Protein AF-A0A961A0L5-F1 (afdb_monomer)

Sequence (131 aa):
MRQAKVYFNGIEAGRLMEKEKRAYRFEYLPSYQGSPISLTLPVEGCVFDFENFPAFFEGLLPEDFQLGAINWEGTRWRLRHHLYKNQDTLAAVIVVEGSWFNLKTRKLSGPIKELVDIFNQLPRGESFEDW

Radius of gyration: 19.4 Å; Cα contacts (8 Å, |Δi|>4): 227; chains: 1; bounding box: 46×32×50 Å

pLDDT: mean 85.37, std 8.36, range [59.12, 97.81]

Solvent-accessible surface area (backbone atoms only — not comparable to full-atom values): 7687 Å² total; per-residue (Å²): 132,56,71,44,81,39,66,52,97,88,39,74,38,28,39,40,33,53,55,73,92,58,19,28,36,41,33,50,42,95,83,51,84,72,80,54,91,36,93,91,48,49,65,89,63,42,60,47,80,36,75,43,80,54,67,75,62,55,61,68,47,76,79,46,67,24,37,32,29,41,25,95,65,48,30,39,39,27,41,36,32,43,33,46,45,92,90,74,41,83,72,48,73,49,77,49,74,51,68,34,66,36,82,88,79,73,40,79,34,52,58,60,66,72,54,48,58,51,60,73,69,42,54,67,36,98,77,53,44,86,91

Nearest PDB structures (foldseek):
  8ezs-assembly1_A  TM=9.776E-01  e=5.298E-05  Legionella pneumophila
  2own-assembly1_A  TM=6.632E-01  e=6.281E-01  Lactiplantibacillus plantarum
  3ck1-assembly1_A  TM=8.173E-01  e=3.790E+00  Cupriavidus pinatubonensis JMP134
  2gop-assembly1_A  TM=3.499E-01  e=2.862E+00  Pyrococcus furiosus

Foldseek 3Di:
DDKDFDDDPNHGFWMWDQDPPQKIKTAGDPPDPDAAPDPVGGVVVRMDIGNHDDQSVVQVDQPAKAWQEAEPLRQKTKIWTFGAHPVPHGDDIDIDIDGDADPVVRDRGGDPVVVVVVNVPGHHDPNHDHD

Secondary structure (DSSP, 8-state):
--EEEEEETTEEEEEEEE-GGG-EEEEE-TT--S--SBTTB-GGG-EEEESSS-HHHHTTS--EEEEEEE-TTSSEEEEEEEEEETTTEEEEEEEEEEE-EETTTTEE-PPPHHHHHHHTTSPEEEEEEE-

Mean predicted aligned error: 11.32 Å

Structure (mmCIF, N/CA/C/O backbone):
data_AF-A0A961A0L5-F1
#
_entry.id   AF-A0A961A0L5-F1
#
loop_
_atom_site.group_PDB
_atom_site.id
_atom_site.type_symbol
_atom_site.label_atom_id
_atom_site.label_alt_id
_atom_site.label_comp_id
_atom_site.label_asym_id
_atom_site.label_entity_id
_atom_site.label_seq_id
_atom_site.pdbx_PDB_ins_code
_atom_site.Cartn_x
_atom_site.Cartn_y
_atom_site.Cartn_z
_atom_site.occupancy
_atom_site.B_iso_or_equiv
_atom_site.auth_seq_id
_atom_site.auth_comp_id
_atom_site.auth_asym_id
_atom_site.auth_atom_id
_atom_site.pdbx_PDB_model_num
ATOM 1 N N . MET A 1 1 ? -0.143 17.801 13.826 1.00 63.22 1 MET A N 1
ATOM 2 C CA . MET A 1 1 ? -1.132 16.705 13.775 1.00 63.22 1 MET A CA 1
ATOM 3 C C . MET A 1 1 ? -1.032 16.060 12.398 1.00 63.22 1 MET A C 1
ATOM 5 O O . MET A 1 1 ? -1.170 16.781 11.415 1.00 63.22 1 MET A O 1
ATOM 9 N N . ARG A 1 2 ? -0.654 14.779 12.307 1.00 86.50 2 ARG A N 1
ATOM 10 C CA . ARG A 1 2 ? -0.417 14.083 11.028 1.00 86.50 2 ARG A CA 1
ATOM 11 C C . ARG A 1 2 ? -1.688 13.329 10.624 1.00 86.50 2 ARG A C 1
A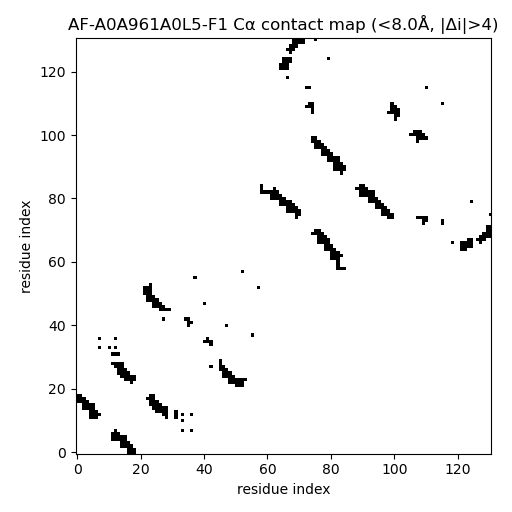TOM 13 O O . ARG A 1 2 ? -2.283 12.654 11.458 1.00 86.50 2 ARG A O 1
ATOM 20 N N . GLN A 1 3 ? -2.120 13.476 9.373 1.00 92.94 3 GLN A N 1
ATOM 21 C CA . GLN A 1 3 ? -3.296 12.787 8.831 1.00 92.94 3 GLN A CA 1
ATOM 22 C C . GLN A 1 3 ? -3.049 12.352 7.385 1.00 92.94 3 GLN A C 1
ATOM 24 O O . GLN A 1 3 ? -2.313 13.021 6.659 1.00 92.94 3 GLN A O 1
ATOM 29 N N . ALA A 1 4 ? -3.706 11.274 6.970 1.00 90.12 4 ALA A N 1
ATOM 30 C CA . ALA A 1 4 ? -3.704 10.756 5.611 1.00 90.12 4 ALA A CA 1
ATOM 31 C C . ALA A 1 4 ? -5.141 10.547 5.122 1.00 90.12 4 ALA A C 1
ATOM 33 O O . ALA A 1 4 ? -6.018 10.128 5.881 1.00 90.12 4 ALA A O 1
ATOM 34 N N . LYS A 1 5 ? -5.376 10.830 3.840 1.00 94.69 5 LYS A N 1
ATOM 35 C CA . LYS A 1 5 ? -6.623 10.471 3.161 1.00 94.69 5 LYS A CA 1
ATOM 36 C C . LYS A 1 5 ? -6.560 9.013 2.731 1.00 94.69 5 LYS A C 1
ATOM 38 O O . LYS A 1 5 ? -5.560 8.590 2.156 1.00 94.69 5 LYS A O 1
ATOM 43 N N . VAL A 1 6 ? -7.635 8.278 2.969 1.00 93.50 6 VAL A N 1
ATOM 44 C CA . VAL A 1 6 ? -7.777 6.882 2.558 1.00 93.50 6 VAL A CA 1
ATOM 45 C C . VAL A 1 6 ? -8.767 6.831 1.406 1.00 93.50 6 VAL A C 1
ATOM 47 O O . VAL A 1 6 ? -9.895 7.306 1.538 1.00 93.50 6 VAL A O 1
ATOM 50 N N . TYR A 1 7 ? -8.344 6.255 0.284 1.00 92.69 7 TYR A N 1
ATOM 51 C CA . TYR A 1 7 ? -9.192 6.018 -0.879 1.00 92.69 7 TYR A CA 1
ATOM 52 C C . TYR A 1 7 ? -9.417 4.520 -1.052 1.00 92.69 7 TYR A C 1
ATOM 54 O O . TYR A 1 7 ? -8.487 3.732 -0.886 1.00 92.69 7 TYR A O 1
ATOM 62 N N . PHE A 1 8 ? -10.630 4.135 -1.430 1.00 90.50 8 PHE A N 1
ATOM 63 C CA . PHE A 1 8 ? -10.977 2.759 -1.764 1.00 90.50 8 PHE A CA 1
ATOM 64 C C . PHE A 1 8 ? -11.765 2.744 -3.069 1.00 90.50 8 PHE A C 1
ATOM 66 O O . PHE A 1 8 ? -12.712 3.510 -3.236 1.00 90.50 8 PHE A O 1
ATOM 73 N N . ASN A 1 9 ? -11.321 1.933 -4.035 1.00 87.25 9 ASN A N 1
ATOM 74 C CA . ASN A 1 9 ? -11.856 1.916 -5.403 1.00 87.25 9 ASN A CA 1
ATOM 75 C C . ASN A 1 9 ? -11.958 3.318 -6.044 1.00 87.25 9 ASN A C 1
ATOM 77 O O . ASN A 1 9 ? -12.915 3.629 -6.746 1.00 87.25 9 ASN A O 1
ATOM 81 N N . GLY A 1 10 ? -10.973 4.183 -5.775 1.00 86.88 10 GLY A N 1
ATOM 82 C CA . GLY A 1 10 ? -10.918 5.554 -6.297 1.00 86.88 10 GLY A CA 1
ATOM 83 C C . GLY A 1 10 ? -11.821 6.570 -5.584 1.00 86.88 10 GLY A C 1
ATOM 84 O O . GLY A 1 10 ? -11.778 7.748 -5.926 1.00 86.88 10 GLY A O 1
ATOM 85 N N . ILE A 1 11 ? -12.598 6.155 -4.579 1.00 92.44 11 ILE A N 1
ATOM 86 C CA . ILE A 1 11 ? -13.480 7.027 -3.789 1.00 92.44 11 ILE A CA 1
ATOM 87 C C . ILE A 1 11 ? -12.784 7.378 -2.469 1.00 92.44 11 ILE A C 1
ATOM 89 O O . ILE A 1 11 ? -12.230 6.494 -1.819 1.00 92.44 11 ILE A O 1
ATOM 93 N N . GLU A 1 12 ? -12.799 8.653 -2.056 1.00 95.19 12 GLU A N 1
ATOM 94 C CA . GLU A 1 12 ? -12.288 9.060 -0.735 1.00 95.19 12 GLU A CA 1
ATOM 95 C C . GLU A 1 12 ? -13.181 8.435 0.345 1.00 95.19 12 GLU A C 1
ATOM 97 O O . GLU A 1 12 ? -14.341 8.812 0.503 1.00 95.19 12 GLU A O 1
ATOM 102 N N . ALA A 1 13 ? -12.651 7.435 1.047 1.00 96.12 13 ALA A N 1
ATOM 103 C CA . ALA A 1 13 ? -13.391 6.667 2.035 1.00 96.12 13 ALA A CA 1
ATOM 104 C C . ALA A 1 13 ? -13.362 7.334 3.406 1.00 96.12 13 ALA A C 1
ATOM 106 O O . ALA A 1 13 ? -14.371 7.372 4.105 1.00 96.12 13 ALA A O 1
ATOM 107 N N . GLY A 1 14 ? -12.213 7.886 3.791 1.00 96.75 14 GLY A N 1
ATOM 108 C CA . GLY A 1 14 ? -12.027 8.399 5.137 1.00 96.75 14 GLY A CA 1
ATOM 109 C C . GLY A 1 14 ? -10.659 9.008 5.383 1.00 96.75 14 GLY A C 1
ATOM 110 O O . GLY A 1 14 ? -9.870 9.244 4.463 1.00 96.75 14 GLY A O 1
ATOM 111 N N . ARG A 1 15 ? -10.372 9.257 6.657 1.00 96.94 15 ARG A N 1
ATOM 112 C CA . ARG A 1 15 ? -9.116 9.834 7.134 1.00 96.94 15 ARG A CA 1
ATOM 113 C C . ARG A 1 15 ? -8.509 8.951 8.210 1.00 96.94 15 ARG A C 1
ATOM 115 O O . ARG A 1 15 ? -9.182 8.587 9.168 1.00 96.94 15 ARG A O 1
ATOM 122 N N . LEU A 1 16 ? -7.223 8.653 8.064 1.00 96.25 16 LEU A N 1
ATOM 123 C CA . LEU A 1 16 ? -6.398 8.052 9.107 1.00 96.25 16 LEU A CA 1
ATOM 124 C C . LEU A 1 16 ? -5.597 9.161 9.790 1.00 96.25 16 LEU A C 1
ATOM 126 O O . LEU A 1 16 ? -4.914 9.939 9.125 1.00 96.25 16 LEU A O 1
ATOM 130 N N . MET A 1 17 ? -5.688 9.256 11.108 1.00 96.00 17 MET A N 1
ATOM 131 C CA . MET A 1 17 ? -5.114 10.335 11.906 1.00 96.00 17 MET A CA 1
ATOM 132 C C . MET A 1 17 ? -4.241 9.759 13.012 1.00 96.00 17 MET A C 1
ATOM 134 O O . MET A 1 17 ? -4.656 8.846 13.724 1.00 96.00 17 MET A O 1
ATOM 138 N N . GLU A 1 18 ? -3.051 10.327 13.183 1.00 94.62 18 GLU A N 1
ATOM 139 C CA . GLU A 1 18 ? -2.196 10.059 14.337 1.00 94.62 18 GLU A CA 1
ATOM 140 C C . GLU A 1 18 ? -2.596 10.988 15.494 1.00 94.62 18 GLU A C 1
ATOM 142 O O . GLU A 1 18 ? -2.666 12.215 15.330 1.00 94.62 18 GLU A O 1
ATOM 147 N N . LYS A 1 19 ? -2.867 10.396 16.659 1.00 90.12 19 LYS A N 1
ATOM 148 C CA . LYS A 1 19 ? -3.131 11.086 17.926 1.00 90.12 19 LYS A CA 1
ATOM 149 C C . LYS A 1 19 ? -1.867 11.120 18.799 1.00 90.12 19 LYS A C 1
ATOM 151 O O . LYS A 1 19 ? -0.754 10.863 18.352 1.00 90.12 19 LYS A O 1
ATOM 156 N N . GLU A 1 20 ? -2.034 11.457 20.073 1.00 87.31 20 GLU A N 1
ATOM 157 C CA . GLU A 1 20 ? -0.963 11.410 21.067 1.00 87.31 20 GLU A CA 1
ATOM 158 C C . GLU A 1 20 ? -0.527 9.971 21.387 1.00 87.31 20 GLU A C 1
ATOM 160 O O . GLU A 1 20 ? -1.297 9.023 21.241 1.00 87.31 20 GLU A O 1
ATOM 165 N N . LYS A 1 21 ? 0.721 9.816 21.852 1.00 84.31 21 LYS A N 1
ATOM 166 C CA . LYS A 1 21 ? 1.304 8.537 22.305 1.00 84.31 21 LYS A CA 1
ATOM 167 C C . LYS A 1 21 ? 1.239 7.388 21.277 1.00 84.31 21 LYS A C 1
ATOM 169 O O . LYS A 1 21 ? 1.189 6.236 21.683 1.00 84.31 21 LYS A O 1
ATOM 174 N N . ARG A 1 22 ? 1.288 7.690 19.968 1.00 83.00 22 ARG A N 1
ATOM 175 C CA . ARG A 1 22 ? 1.154 6.709 18.864 1.00 83.00 22 ARG A CA 1
ATOM 176 C C . ARG A 1 22 ? -0.198 5.983 18.819 1.00 83.00 22 ARG A C 1
ATOM 178 O O . ARG A 1 22 ? -0.296 4.912 18.233 1.00 83.00 22 ARG A O 1
ATOM 185 N N . ALA A 1 23 ? -1.245 6.579 19.384 1.00 92.75 23 ALA A N 1
ATOM 186 C CA . ALA A 1 23 ? -2.605 6.126 19.128 1.00 92.75 23 ALA A CA 1
ATOM 187 C C . ALA A 1 23 ? -3.081 6.642 17.759 1.00 92.75 23 ALA A C 1
ATOM 189 O O . ALA A 1 23 ? -2.665 7.713 17.310 1.00 92.75 23 ALA A O 1
ATOM 190 N N . TYR A 1 24 ? -3.985 5.918 17.106 1.00 95.50 24 TYR A N 1
ATOM 191 C CA . TYR A 1 24 ? -4.506 6.269 15.786 1.00 95.50 24 TYR A CA 1
ATOM 192 C C . TYR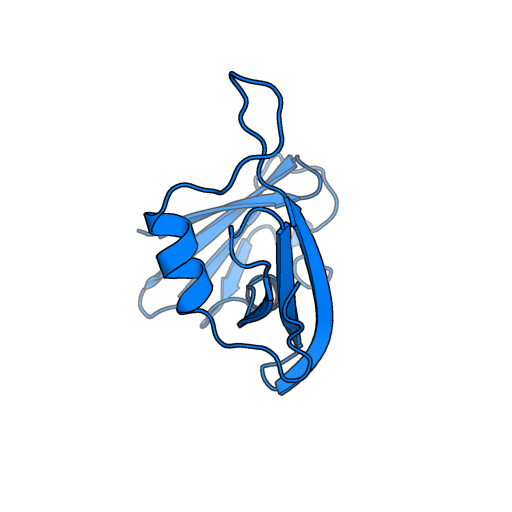 A 1 24 ? -6.0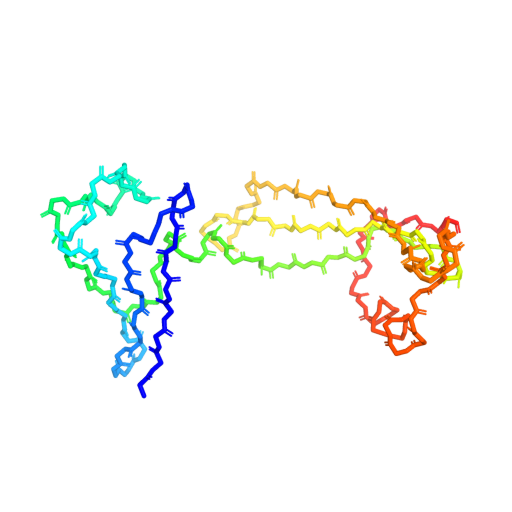30 6.276 15.774 1.00 95.50 24 TYR A C 1
ATOM 194 O O . TYR A 1 24 ? -6.685 5.604 16.569 1.00 95.50 24 TYR A O 1
ATOM 202 N N . ARG A 1 25 ? -6.603 7.056 14.858 1.00 96.69 25 ARG A N 1
ATOM 203 C CA . ARG A 1 25 ? -8.034 7.040 14.547 1.00 96.69 25 ARG A CA 1
ATOM 204 C C . ARG A 1 25 ? -8.235 6.922 13.055 1.00 96.69 25 ARG A C 1
ATOM 206 O O . ARG A 1 25 ? -7.676 7.719 12.305 1.00 96.69 25 ARG A O 1
ATOM 213 N N . PHE A 1 26 ? -9.066 5.980 12.643 1.00 97.06 26 PHE A N 1
ATOM 214 C CA . PHE A 1 26 ? -9.628 5.966 11.304 1.00 97.06 26 PHE A CA 1
ATOM 215 C C . PHE A 1 26 ? -11.088 6.410 11.362 1.00 97.06 26 PHE A C 1
ATOM 217 O O . PHE A 1 26 ? -11.845 5.939 12.203 1.00 97.06 26 PHE A O 1
ATOM 224 N N . GLU A 1 27 ? -11.478 7.321 10.482 1.00 97.50 27 GLU A N 1
ATOM 225 C CA . GLU A 1 27 ? -12.841 7.841 10.401 1.00 97.50 27 GLU A CA 1
ATOM 226 C C . GLU A 1 27 ? -13.301 7.857 8.946 1.00 97.50 27 GLU A C 1
ATOM 228 O O . GLU A 1 27 ? -12.633 8.437 8.086 1.00 97.50 27 GLU A O 1
ATOM 233 N N . TYR A 1 28 ? -14.435 7.216 8.674 1.00 97.81 28 TYR A N 1
ATOM 234 C CA . TYR A 1 28 ? -15.107 7.294 7.383 1.00 97.81 28 TYR A CA 1
ATOM 235 C C . TYR A 1 28 ? -15.677 8.696 7.161 1.00 97.81 28 TYR A C 1
ATOM 237 O O . TYR A 1 28 ? -16.115 9.366 8.095 1.00 97.81 28 TYR A O 1
ATOM 245 N N . LEU A 1 29 ? -15.715 9.144 5.905 1.00 96.31 29 LEU A N 1
ATOM 246 C CA . LEU A 1 29 ? -16.450 10.360 5.572 1.00 96.31 29 LEU A CA 1
ATOM 247 C C . LEU A 1 29 ? -17.954 10.129 5.796 1.00 96.31 29 LEU A C 1
ATOM 249 O O . LEU A 1 29 ? -18.471 9.107 5.345 1.00 96.31 29 LEU A O 1
ATOM 253 N N . PRO A 1 30 ? -18.697 11.094 6.373 1.00 93.44 30 PRO A N 1
ATOM 254 C CA . PRO A 1 30 ? -20.148 10.966 6.556 1.00 93.44 30 PRO A CA 1
ATOM 255 C C . PRO A 1 30 ? -20.920 10.727 5.251 1.00 93.44 30 PRO A C 1
ATOM 257 O O . PRO A 1 30 ? -22.011 10.169 5.256 1.00 93.44 30 PRO A O 1
ATOM 260 N N . SER A 1 31 ? -20.359 11.169 4.124 1.00 93.06 31 SER A N 1
ATOM 261 C CA . SER A 1 31 ? -20.921 11.001 2.784 1.00 93.06 31 SER A CA 1
ATOM 262 C C . SER A 1 31 ? -20.444 9.735 2.064 1.00 93.06 31 SER A C 1
ATOM 264 O O . SER A 1 31 ? -20.753 9.569 0.883 1.00 93.06 31 SER A O 1
ATOM 266 N N . TYR A 1 32 ? -19.646 8.880 2.710 1.00 95.44 32 TYR A N 1
ATOM 267 C CA . TYR A 1 32 ? -19.116 7.676 2.079 1.00 95.44 32 TYR A CA 1
ATOM 268 C C . TYR A 1 32 ? -20.223 6.637 1.873 1.00 95.44 32 TYR A C 1
ATOM 270 O O . TYR A 1 32 ? -20.885 6.222 2.817 1.00 95.44 32 TYR A O 1
ATOM 278 N N . GLN A 1 33 ? -20.415 6.213 0.622 1.00 88.75 33 GLN A N 1
ATOM 279 C CA . GLN A 1 33 ? -21.431 5.227 0.218 1.00 88.75 33 GLN A CA 1
ATOM 280 C C . GLN A 1 33 ? -20.809 3.997 -0.468 1.00 88.75 33 GLN A C 1
ATOM 282 O O . GLN A 1 33 ? -21.496 3.244 -1.153 1.00 88.75 33 GLN A O 1
ATOM 287 N N . GLY A 1 34 ? -19.492 3.815 -0.339 1.00 90.81 34 GLY A N 1
ATOM 288 C CA . GLY A 1 34 ? -18.780 2.673 -0.909 1.00 90.81 34 GLY A CA 1
ATOM 289 C C . GLY A 1 34 ? -18.767 1.454 0.015 1.00 90.81 34 GLY A C 1
ATOM 290 O O . GLY A 1 34 ? -19.196 1.507 1.165 1.00 90.81 34 GLY A O 1
ATOM 291 N N . SER A 1 35 ? -18.222 0.345 -0.485 1.00 94.00 35 SER A N 1
ATOM 292 C CA . SER A 1 35 ? -17.944 -0.843 0.330 1.00 94.00 35 SER A CA 1
ATOM 293 C C . SER A 1 35 ? -16.934 -0.532 1.448 1.00 94.00 35 SER A C 1
ATOM 295 O O . SER A 1 35 ? -16.094 0.356 1.275 1.00 94.00 35 SER A O 1
ATOM 297 N N . PRO A 1 36 ? -16.966 -1.251 2.582 1.00 95.06 36 PRO A N 1
ATOM 298 C CA . PRO A 1 36 ? -15.982 -1.051 3.641 1.00 95.06 36 PRO A CA 1
ATOM 299 C C . PRO A 1 36 ? -14.560 -1.313 3.129 1.00 95.06 36 PRO A C 1
ATOM 301 O O . PRO A 1 36 ? -14.344 -2.217 2.321 1.00 95.06 36 PRO A O 1
ATOM 304 N N . ILE A 1 37 ? -13.584 -0.550 3.632 1.00 92.75 37 ILE A N 1
ATOM 305 C CA . ILE A 1 37 ? -12.167 -0.727 3.265 1.00 92.75 37 ILE A CA 1
ATOM 306 C C . ILE A 1 37 ? -11.597 -2.051 3.792 1.00 92.75 37 ILE A C 1
ATOM 308 O O . ILE A 1 37 ? -10.636 -2.576 3.242 1.00 92.75 37 ILE A O 1
ATOM 312 N N . SER A 1 38 ? -12.194 -2.589 4.858 1.00 92.75 38 SER A N 1
ATOM 313 C CA . SER A 1 38 ? -11.857 -3.869 5.479 1.00 92.75 38 SER A CA 1
ATOM 314 C C . SER A 1 38 ? -13.097 -4.459 6.140 1.00 92.75 38 SER A C 1
ATOM 316 O O . SER A 1 38 ? -13.906 -3.723 6.702 1.00 92.75 38 SER A O 1
ATOM 318 N N . LEU A 1 39 ? -13.205 -5.788 6.183 1.00 89.94 39 LEU A N 1
ATOM 319 C CA . LEU A 1 39 ? -14.250 -6.483 6.950 1.00 89.94 39 LEU A CA 1
ATOM 320 C C . LEU A 1 39 ? -14.184 -6.177 8.455 1.00 89.94 39 LEU A C 1
ATOM 322 O O . LEU A 1 39 ? -15.189 -6.273 9.151 1.00 89.94 39 LEU A O 1
ATOM 326 N N . THR A 1 40 ? -13.008 -5.798 8.958 1.00 90.62 40 THR A N 1
ATOM 327 C CA . THR A 1 40 ? -12.801 -5.393 10.357 1.00 90.62 40 THR A CA 1
ATOM 328 C C . THR A 1 40 ? -13.026 -3.900 10.596 1.00 90.62 40 THR A C 1
ATOM 330 O O . THR A 1 40 ? -12.972 -3.457 11.740 1.00 90.62 40 THR A O 1
ATOM 333 N N . LEU A 1 41 ? -13.282 -3.126 9.535 1.00 94.12 41 LEU A N 1
ATOM 334 C CA . LEU A 1 41 ? -13.576 -1.692 9.576 1.00 94.12 41 LEU A CA 1
ATOM 335 C C . LEU A 1 41 ? -14.901 -1.425 8.841 1.00 94.12 41 LEU A C 1
ATOM 337 O O . LEU A 1 41 ? -14.889 -0.800 7.779 1.00 94.12 41 LEU A O 1
ATOM 341 N N . PRO A 1 42 ? -16.038 -1.934 9.348 1.00 95.69 42 PRO A N 1
ATOM 342 C CA . PRO A 1 42 ? -17.345 -1.748 8.719 1.00 95.69 42 PRO A CA 1
ATOM 343 C C . PRO A 1 42 ? -17.739 -0.263 8.647 1.00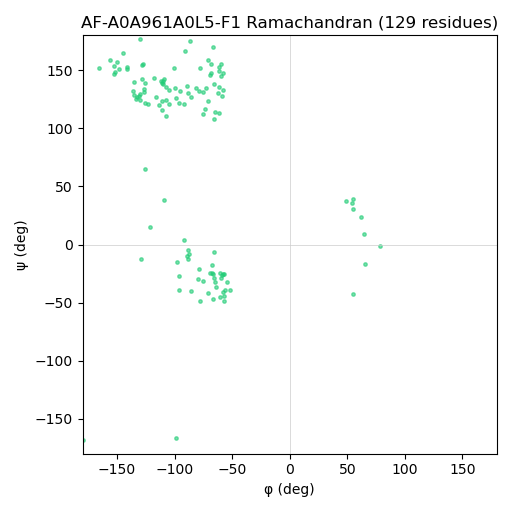 95.69 42 PRO A C 1
ATOM 345 O O . PRO A 1 42 ? -17.356 0.532 9.506 1.00 95.69 42 PRO A O 1
ATOM 348 N N . VAL A 1 43 ? -18.508 0.132 7.631 1.00 93.38 43 VAL A N 1
ATOM 349 C CA . VAL A 1 43 ? -18.890 1.546 7.437 1.00 93.38 43 VAL A CA 1
ATOM 350 C C . VAL A 1 43 ? -19.777 2.035 8.588 1.00 93.38 43 VAL A C 1
ATOM 352 O O . VAL A 1 43 ? -19.656 3.181 9.010 1.00 93.38 43 VAL A O 1
ATOM 355 N N . GLU A 1 44 ? -20.588 1.147 9.165 1.00 88.06 44 GLU A N 1
ATOM 356 C CA . GLU A 1 44 ? -21.506 1.412 10.279 1.00 88.06 44 GLU A CA 1
ATOM 357 C C . GLU A 1 44 ? -20.796 1.906 11.544 1.00 88.06 44 GLU A C 1
ATOM 359 O O . GLU A 1 44 ? -21.384 2.644 12.332 1.00 88.06 44 GLU A O 1
ATOM 364 N N . GLY A 1 45 ? -19.536 1.506 11.748 1.00 80.31 45 GLY A N 1
ATOM 365 C CA . GLY A 1 45 ? -18.758 1.943 12.904 1.00 80.31 45 GLY A CA 1
ATOM 366 C C . GLY A 1 45 ? -18.387 3.424 12.845 1.00 80.31 45 GLY A C 1
ATOM 367 O O . GLY A 1 45 ? -18.201 4.019 13.903 1.00 80.31 45 GLY A O 1
ATOM 368 N N . CYS A 1 46 ? -18.337 4.021 11.641 1.00 88.00 46 CYS A N 1
ATOM 369 C CA . CYS A 1 46 ? -17.972 5.408 11.298 1.00 88.00 46 CYS A CA 1
ATOM 370 C C . CYS A 1 46 ? -16.594 5.894 11.796 1.00 88.00 46 CYS A C 1
ATOM 372 O O . CYS A 1 46 ? -15.871 6.539 11.042 1.00 88.00 46 CYS A O 1
ATOM 374 N N . VAL A 1 47 ? -16.208 5.583 13.032 1.00 96.38 47 VAL A N 1
ATOM 375 C CA . VAL A 1 47 ? -14.988 5.998 13.722 1.00 96.38 47 VAL A CA 1
ATOM 376 C C . VAL A 1 47 ? -14.394 4.796 14.453 1.00 96.38 47 VAL A C 1
ATOM 378 O O . VAL A 1 47 ? -15.079 4.102 15.199 1.00 96.38 47 VAL A O 1
ATOM 381 N N . PHE A 1 48 ? -13.094 4.587 14.285 1.00 96.75 48 PHE A N 1
ATOM 382 C CA . PHE A 1 48 ? -12.344 3.491 14.883 1.00 96.75 48 PHE A CA 1
ATOM 383 C C . PHE A 1 48 ? -11.081 4.027 15.542 1.00 96.75 48 PHE A C 1
ATOM 385 O O . PHE A 1 48 ? -10.300 4.734 14.905 1.00 96.75 48 PHE A O 1
ATOM 392 N N . ASP A 1 49 ? -10.878 3.678 16.808 1.00 96.25 49 ASP A N 1
ATOM 393 C CA . ASP A 1 49 ? -9.725 4.089 17.602 1.00 96.25 49 ASP A CA 1
ATOM 394 C C . ASP A 1 49 ? -8.792 2.914 17.879 1.00 96.25 49 ASP A C 1
ATOM 396 O O . ASP A 1 49 ? -9.239 1.805 18.162 1.00 96.25 49 ASP A O 1
ATOM 400 N N . PHE A 1 50 ? -7.490 3.181 17.819 1.00 95.00 50 PHE A N 1
ATOM 401 C CA . PHE A 1 50 ? -6.438 2.185 17.970 1.00 95.00 50 PHE A CA 1
ATOM 402 C C . PHE A 1 50 ? -5.342 2.713 18.891 1.00 95.00 50 PHE A C 1
ATOM 404 O O . PHE A 1 50 ? -4.953 3.877 18.805 1.00 95.00 50 PHE A O 1
ATOM 411 N N . GLU A 1 51 ? -4.818 1.849 19.757 1.00 93.31 51 GLU A N 1
ATOM 412 C CA . GLU A 1 51 ? -3.685 2.179 20.634 1.00 93.31 51 GLU A CA 1
ATOM 413 C C . GLU A 1 51 ? -2.335 2.121 19.905 1.00 93.31 51 GLU A C 1
ATOM 415 O O . GLU A 1 51 ? -1.379 2.753 20.338 1.00 93.31 51 GLU A O 1
ATOM 420 N N . ASN A 1 52 ? -2.282 1.400 18.781 1.00 90.88 52 ASN A N 1
ATOM 421 C CA . ASN A 1 52 ? -1.127 1.259 17.896 1.00 90.88 52 ASN A CA 1
ATOM 422 C C . ASN A 1 52 ? -1.547 1.528 16.443 1.00 90.88 52 ASN A C 1
ATOM 424 O O . ASN A 1 52 ? -2.729 1.753 16.165 1.00 90.88 52 ASN A O 1
ATOM 428 N N . PHE A 1 53 ? -0.595 1.507 15.506 1.00 90.25 53 PHE A N 1
ATOM 429 C CA . PHE A 1 53 ? -0.925 1.662 14.090 1.00 90.25 53 PHE A CA 1
ATOM 430 C C . PHE A 1 53 ? -1.849 0.510 13.636 1.00 90.25 53 PHE A C 1
ATOM 432 O O . PHE A 1 53 ? -1.642 -0.630 14.052 1.00 90.25 53 PHE A O 1
ATOM 439 N N . PRO A 1 54 ? -2.932 0.763 12.873 1.00 91.81 54 PRO A N 1
ATOM 440 C CA . PRO A 1 54 ? -3.956 -0.264 12.705 1.00 91.81 54 PRO A CA 1
ATOM 441 C C . PRO A 1 54 ? -3.494 -1.365 11.744 1.00 91.81 54 PRO A C 1
ATOM 443 O O . PRO A 1 54 ? -3.090 -1.072 10.619 1.00 91.81 54 PRO A O 1
ATOM 446 N N . ALA A 1 55 ? -3.652 -2.631 12.146 1.00 88.00 55 ALA A N 1
ATOM 447 C CA . ALA A 1 55 ? -3.147 -3.807 11.423 1.00 88.00 55 ALA A CA 1
ATOM 448 C C . ALA A 1 55 ? -3.591 -3.897 9.949 1.00 88.00 55 ALA A C 1
ATOM 450 O O . ALA A 1 55 ? -2.851 -4.388 9.102 1.00 88.00 55 ALA A O 1
ATOM 451 N N . PHE A 1 56 ? -4.791 -3.401 9.618 1.00 87.62 56 PHE A N 1
ATOM 452 C CA . PHE A 1 56 ? -5.236 -3.314 8.224 1.00 87.62 56 PHE A CA 1
ATOM 453 C C . PHE A 1 56 ? -4.308 -2.428 7.382 1.00 87.62 56 PHE A C 1
ATOM 455 O O . PHE A 1 56 ? -3.941 -2.814 6.280 1.00 87.62 56 PHE A O 1
ATOM 462 N N . PHE A 1 57 ? -3.919 -1.258 7.900 1.00 88.25 57 PHE A N 1
ATOM 463 C CA . PHE A 1 57 ? -3.011 -0.358 7.195 1.00 88.25 57 PHE A CA 1
ATOM 464 C C . PHE A 1 57 ? -1.569 -0.864 7.237 1.00 88.25 57 PHE A C 1
ATOM 466 O O . PHE A 1 57 ? -0.860 -0.647 6.263 1.00 88.25 57 PHE A O 1
ATOM 473 N N . GLU A 1 58 ? -1.148 -1.566 8.299 1.00 83.56 58 GLU A N 1
ATOM 474 C CA . GLU A 1 58 ? 0.158 -2.252 8.335 1.00 83.56 58 GLU A CA 1
ATOM 475 C C . GLU A 1 58 ? 0.306 -3.244 7.188 1.00 83.56 58 GLU A C 1
ATOM 477 O O . GLU A 1 58 ? 1.276 -3.160 6.449 1.00 83.56 58 GLU A O 1
ATOM 482 N N . GLY A 1 59 ? -0.692 -4.105 6.963 1.00 74.12 59 GLY A N 1
ATOM 483 C CA . GLY A 1 59 ? -0.654 -5.086 5.872 1.00 74.12 59 GLY A CA 1
ATOM 484 C C . GLY A 1 59 ? -0.679 -4.483 4.460 1.00 74.12 59 GLY A C 1
ATOM 485 O O . GLY A 1 59 ? -0.567 -5.221 3.482 1.00 74.12 59 GLY A O 1
ATOM 486 N N . LEU A 1 60 ? -0.855 -3.162 4.335 1.00 75.56 60 LEU A N 1
ATOM 487 C CA . LEU A 1 60 ? -0.730 -2.423 3.074 1.00 75.56 60 LEU A CA 1
ATOM 488 C C . LEU A 1 60 ? 0.639 -1.758 2.914 1.00 75.56 60 LEU A C 1
ATOM 490 O O . LEU A 1 60 ? 0.965 -1.298 1.816 1.00 75.56 60 LEU A O 1
ATOM 494 N N . LEU A 1 61 ? 1.418 -1.651 3.990 1.00 72.50 61 LEU A N 1
ATOM 495 C CA . LEU A 1 61 ? 2.761 -1.111 3.909 1.00 72.50 61 LEU A CA 1
ATOM 496 C C . LEU A 1 61 ? 3.661 -2.150 3.229 1.00 72.50 61 LEU A C 1
ATOM 498 O O . LEU A 1 61 ? 3.615 -3.328 3.575 1.00 72.50 61 LEU A O 1
ATOM 502 N N . PRO A 1 62 ? 4.502 -1.738 2.268 1.00 61.62 62 PRO A N 1
ATOM 503 C CA . PRO A 1 62 ? 5.599 -2.583 1.837 1.00 61.62 62 PRO A CA 1
ATOM 504 C C . PRO A 1 62 ? 6.557 -2.740 3.022 1.00 61.62 62 PRO A C 1
ATOM 506 O O . PRO A 1 62 ? 7.149 -1.753 3.460 1.00 61.62 62 PRO A O 1
ATOM 509 N N . GLU A 1 63 ? 6.685 -3.951 3.556 1.00 66.19 63 GLU A N 1
ATOM 510 C CA . GLU A 1 63 ? 7.559 -4.218 4.708 1.00 66.19 63 GLU A CA 1
ATOM 511 C C . GLU A 1 63 ? 9.027 -4.350 4.289 1.00 66.19 63 GLU A C 1
ATOM 513 O O . GLU A 1 63 ? 9.920 -3.977 5.045 1.00 66.19 63 GLU A O 1
ATOM 518 N N . ASP A 1 64 ? 9.280 -4.812 3.062 1.00 73.12 64 ASP A N 1
ATOM 519 C CA . ASP A 1 64 ? 10.601 -4.815 2.434 1.00 73.12 64 ASP A CA 1
ATOM 520 C C . ASP A 1 64 ? 10.468 -4.740 0.903 1.00 73.12 64 ASP A C 1
ATOM 522 O O . ASP A 1 64 ? 9.469 -5.177 0.315 1.00 73.12 64 ASP A O 1
ATOM 526 N N . PHE A 1 65 ? 11.490 -4.196 0.249 1.00 76.44 65 PHE A N 1
ATOM 527 C CA . PHE A 1 65 ? 11.634 -4.202 -1.197 1.00 76.44 65 PHE A CA 1
ATOM 528 C C . PHE A 1 65 ? 13.067 -4.563 -1.580 1.00 76.44 65 PHE A C 1
ATOM 530 O O . PHE A 1 65 ? 14.036 -3.960 -1.127 1.00 76.44 65 PHE A O 1
ATOM 537 N N . GLN A 1 66 ? 13.192 -5.544 -2.464 1.00 86.06 66 GLN A N 1
ATOM 538 C CA . GLN A 1 66 ? 14.470 -6.071 -2.913 1.00 86.06 66 GLN A CA 1
ATOM 539 C C . GLN A 1 66 ? 14.643 -5.850 -4.405 1.00 86.06 66 GLN A C 1
ATOM 541 O O . GLN A 1 66 ? 13.702 -5.997 -5.196 1.00 86.06 66 GLN A O 1
ATOM 546 N N . LEU A 1 67 ? 15.877 -5.557 -4.804 1.00 87.00 67 LEU A N 1
ATOM 547 C CA . LEU A 1 67 ? 16.247 -5.573 -6.206 1.00 87.00 67 LEU A CA 1
ATOM 548 C C . LEU A 1 67 ? 16.351 -7.027 -6.666 1.00 87.00 67 LEU A C 1
ATOM 550 O O . LEU A 1 67 ? 17.166 -7.797 -6.160 1.00 87.00 67 LEU A O 1
ATOM 554 N N . GLY A 1 68 ? 15.486 -7.408 -7.603 1.00 84.38 68 GLY A N 1
ATOM 555 C CA . GLY A 1 68 ? 15.432 -8.748 -8.183 1.00 84.38 68 GLY A CA 1
ATOM 556 C C . GLY A 1 68 ? 16.200 -8.876 -9.496 1.00 84.38 68 GLY A C 1
ATOM 557 O O . GLY A 1 68 ? 16.627 -9.975 -9.824 1.00 84.38 68 GLY A O 1
ATOM 558 N N . ALA A 1 69 ? 16.352 -7.787 -10.246 1.00 86.75 69 ALA A N 1
ATOM 559 C CA . ALA A 1 69 ? 17.226 -7.707 -11.411 1.00 86.75 69 ALA A CA 1
ATOM 560 C C . ALA A 1 69 ? 17.434 -6.248 -11.819 1.00 86.75 69 ALA A C 1
ATOM 562 O O . ALA A 1 69 ? 16.553 -5.408 -11.609 1.00 86.75 69 ALA A O 1
ATOM 563 N N . ILE A 1 70 ? 18.573 -5.951 -12.428 1.00 87.38 70 ILE A N 1
ATOM 564 C CA . ILE A 1 70 ? 18.830 -4.682 -13.109 1.00 87.38 70 ILE A CA 1
ATOM 565 C C . ILE A 1 70 ? 19.865 -4.934 -14.199 1.00 87.38 70 ILE A C 1
ATOM 567 O O . ILE A 1 70 ? 20.727 -5.787 -14.021 1.00 87.38 70 ILE A O 1
ATOM 571 N N . ASN A 1 71 ? 19.785 -4.213 -15.313 1.00 86.25 71 ASN A N 1
ATOM 572 C CA . ASN A 1 71 ? 20.881 -4.211 -16.276 1.00 86.25 71 ASN A CA 1
ATOM 573 C C . ASN A 1 71 ? 21.879 -3.085 -15.995 1.00 86.25 71 ASN A C 1
ATOM 575 O O . ASN A 1 71 ? 21.582 -2.138 -15.268 1.00 86.25 71 ASN A O 1
ATOM 579 N N . TRP A 1 72 ? 23.054 -3.144 -16.616 1.00 76.19 72 TRP A N 1
ATOM 580 C CA . TRP A 1 72 ? 24.141 -2.190 -16.350 1.00 76.19 72 TRP A CA 1
ATOM 581 C C . TRP A 1 72 ? 23.780 -0.708 -16.601 1.00 76.19 72 TRP A C 1
ATOM 583 O O . TRP A 1 72 ? 24.353 0.178 -15.969 1.00 76.19 72 TRP A O 1
ATOM 593 N N . GLU A 1 73 ? 22.818 -0.418 -17.486 1.00 76.94 73 GLU A N 1
ATOM 594 C CA . GLU A 1 73 ? 22.308 0.945 -17.736 1.00 76.94 73 GLU A CA 1
ATOM 595 C C . GLU A 1 73 ? 21.155 1.355 -16.803 1.00 76.94 73 GLU A C 1
ATOM 597 O O . GLU A 1 73 ? 20.675 2.491 -16.862 1.00 76.94 73 GLU A O 1
ATOM 602 N N . GLY A 1 74 ? 20.632 0.424 -16.006 1.00 77.62 74 GLY A N 1
ATOM 603 C CA . GLY A 1 74 ? 19.422 0.599 -15.207 1.00 77.62 74 GLY A CA 1
ATOM 604 C C . GLY A 1 74 ? 18.147 0.803 -16.027 1.00 77.62 74 GLY A C 1
ATOM 605 O O . GLY A 1 74 ? 17.111 1.137 -15.454 1.00 77.62 74 GLY A O 1
ATOM 606 N N . THR A 1 75 ? 18.190 0.628 -17.354 1.00 84.69 75 THR A N 1
ATOM 607 C CA . THR A 1 75 ? 17.047 0.817 -18.265 1.00 84.69 75 THR A CA 1
ATOM 608 C C . THR A 1 75 ? 15.943 -0.194 -18.028 1.00 84.69 75 THR A C 1
ATOM 610 O O . THR A 1 75 ? 14.783 0.132 -18.282 1.00 84.69 75 THR A O 1
ATOM 613 N N . ARG A 1 76 ? 16.292 -1.390 -17.549 1.00 88.00 76 ARG A N 1
ATOM 614 C CA . ARG A 1 76 ? 15.367 -2.458 -17.171 1.00 88.00 76 ARG A CA 1
ATOM 615 C C . ARG A 1 76 ? 15.651 -2.885 -15.747 1.00 88.00 76 ARG A C 1
ATOM 617 O O . ARG A 1 76 ? 16.809 -3.000 -15.356 1.00 88.00 76 ARG A O 1
ATOM 624 N N . TRP A 1 77 ? 14.592 -3.130 -14.995 1.00 88.94 77 TRP A N 1
ATOM 625 C CA . TRP A 1 77 ? 14.701 -3.498 -13.594 1.00 88.94 77 TRP A CA 1
ATOM 626 C C . TRP A 1 77 ? 13.542 -4.393 -13.170 1.00 88.94 77 TRP A C 1
ATOM 628 O O . TRP A 1 77 ? 12.462 -4.366 -13.764 1.00 88.94 77 TRP A O 1
ATOM 638 N N . ARG A 1 78 ? 13.778 -5.154 -12.105 1.00 90.25 78 ARG A N 1
ATOM 639 C CA . ARG A 1 78 ? 12.788 -5.958 -11.393 1.00 90.25 78 ARG A CA 1
ATOM 640 C C . ARG A 1 78 ? 12.895 -5.655 -9.906 1.00 90.25 78 ARG A C 1
ATOM 642 O O . ARG A 1 78 ? 13.957 -5.848 -9.319 1.00 90.25 78 ARG A O 1
ATOM 649 N N . LEU A 1 79 ? 11.795 -5.242 -9.293 1.00 88.19 79 LEU A N 1
ATOM 650 C CA . LEU A 1 79 ? 11.666 -5.100 -7.845 1.00 88.19 79 LEU A CA 1
ATOM 651 C C . LEU A 1 79 ? 10.749 -6.192 -7.301 1.00 88.19 79 LEU A C 1
ATOM 653 O O . LEU A 1 79 ? 9.759 -6.562 -7.936 1.00 88.19 79 LEU A O 1
ATOM 657 N N . ARG A 1 80 ? 11.087 -6.714 -6.125 1.00 86.56 80 ARG A N 1
ATOM 658 C CA . ARG A 1 80 ? 10.264 -7.670 -5.383 1.00 86.56 80 ARG A CA 1
ATOM 659 C C . ARG A 1 80 ? 9.844 -7.040 -4.070 1.00 86.56 80 ARG A C 1
ATOM 661 O O . ARG A 1 80 ? 10.696 -6.575 -3.325 1.00 86.56 80 ARG A O 1
ATOM 668 N N . HIS A 1 81 ? 8.550 -7.040 -3.798 1.00 84.81 81 HIS A N 1
ATOM 669 C CA . HIS A 1 81 ? 7.982 -6.555 -2.549 1.00 84.81 81 HIS A CA 1
ATOM 670 C C . 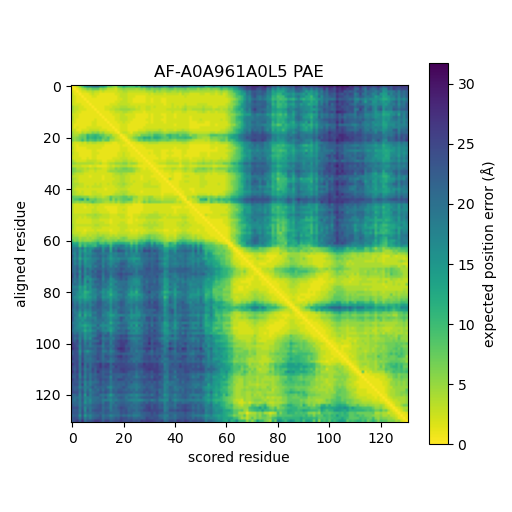HIS A 1 81 ? 7.443 -7.748 -1.781 1.00 84.81 81 HIS A C 1
ATOM 672 O O . HIS A 1 81 ? 6.605 -8.491 -2.302 1.00 84.81 81 HIS A O 1
ATOM 678 N N . HIS A 1 82 ? 7.926 -7.925 -0.559 1.00 83.00 82 HIS A N 1
ATOM 679 C CA . HIS A 1 82 ? 7.386 -8.926 0.344 1.00 83.00 82 HIS A CA 1
ATOM 680 C C . HIS A 1 82 ? 6.234 -8.306 1.125 1.00 83.00 82 HIS A C 1
ATOM 682 O O . HIS A 1 82 ? 6.361 -7.208 1.665 1.00 83.00 82 HIS A O 1
ATOM 688 N N . LEU A 1 83 ? 5.110 -9.014 1.144 1.00 73.38 83 LEU A N 1
ATOM 689 C CA . LEU A 1 83 ? 3.983 -8.722 2.011 1.00 73.38 83 LEU A CA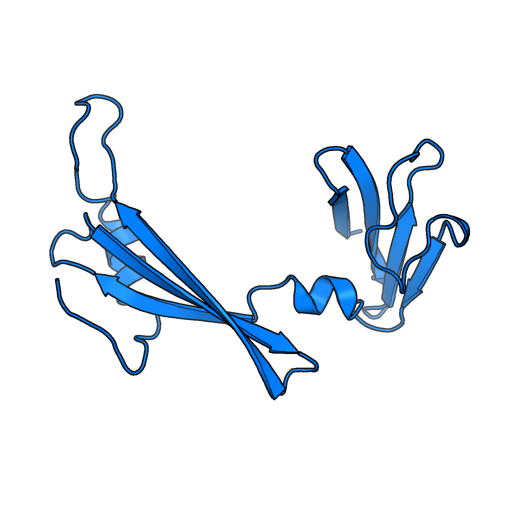 1
ATOM 690 C C . LEU A 1 83 ? 3.905 -9.841 3.035 1.00 73.38 83 LEU A C 1
ATOM 692 O O . LEU A 1 83 ? 3.663 -10.997 2.681 1.00 73.38 83 LEU A O 1
ATOM 696 N N . TYR A 1 84 ? 4.105 -9.498 4.288 1.00 70.69 84 TYR A N 1
ATOM 697 C CA . TYR A 1 84 ? 3.949 -10.338 5.450 1.00 70.69 84 TYR A CA 1
ATOM 698 C C . TYR A 1 84 ? 2.605 -10.037 6.123 1.00 70.69 84 TYR A C 1
ATOM 700 O O . TYR A 1 84 ? 1.998 -8.972 6.020 1.00 70.69 84 TYR A O 1
ATOM 708 N N . LYS A 1 85 ? 2.081 -11.053 6.795 1.00 66.31 85 LYS A N 1
ATOM 709 C CA . LYS A 1 85 ? 0.939 -10.973 7.690 1.00 66.31 85 LYS A CA 1
ATOM 710 C C . LYS A 1 85 ? 1.453 -11.202 9.099 1.00 66.31 85 LYS A C 1
ATOM 712 O O . LYS A 1 85 ? 2.251 -12.111 9.324 1.00 66.31 85 LYS A O 1
ATOM 717 N N . ASN A 1 86 ? 0.927 -10.431 10.050 1.00 68.62 86 ASN A N 1
ATOM 718 C CA . ASN A 1 86 ? 1.294 -10.535 11.462 1.00 68.62 86 ASN A CA 1
ATOM 719 C C . ASN A 1 86 ? 2.818 -10.422 11.679 1.00 68.62 86 ASN A C 1
ATOM 721 O O . ASN A 1 86 ? 3.350 -11.137 12.518 1.00 68.62 86 ASN A O 1
ATOM 725 N N . GLN A 1 87 ? 3.502 -9.586 10.887 1.00 59.12 87 GLN A N 1
ATOM 726 C CA . GLN A 1 87 ? 4.945 -9.293 10.948 1.00 59.12 87 GLN A CA 1
ATOM 727 C C . GLN A 1 87 ? 5.904 -10.460 10.623 1.00 59.12 87 GLN A C 1
ATOM 729 O O . GLN A 1 87 ? 7.046 -10.196 10.264 1.00 59.12 87 GLN A O 1
ATOM 734 N N . ASP A 1 88 ? 5.440 -11.717 10.633 1.00 70.69 88 ASP A N 1
ATOM 735 C CA . ASP A 1 88 ? 6.331 -12.888 10.527 1.00 70.69 88 ASP A CA 1
ATOM 736 C C . ASP A 1 88 ? 5.928 -13.909 9.444 1.00 70.69 88 ASP A C 1
ATOM 738 O O . ASP A 1 88 ? 6.685 -14.826 9.129 1.00 70.69 88 ASP A O 1
ATOM 742 N N . THR A 1 89 ? 4.723 -13.815 8.869 1.00 76.12 89 THR A N 1
ATOM 743 C CA . THR A 1 89 ? 4.231 -14.803 7.887 1.00 76.12 89 THR A CA 1
ATOM 744 C C . THR A 1 89 ? 4.227 -14.221 6.484 1.00 76.12 89 THR A C 1
ATOM 746 O O . THR A 1 89 ? 3.376 -13.389 6.195 1.00 76.12 89 THR A O 1
ATOM 749 N N . LEU A 1 90 ? 5.106 -14.678 5.583 1.00 79.06 90 LEU A N 1
ATOM 750 C CA . LEU A 1 90 ? 5.086 -14.228 4.186 1.00 79.06 90 LEU A CA 1
ATOM 751 C C . LEU A 1 90 ? 3.743 -14.598 3.534 1.00 79.06 90 LEU A C 1
ATOM 753 O O . LEU A 1 90 ? 3.427 -15.773 3.351 1.00 79.06 90 LEU A O 1
ATOM 757 N N . ALA A 1 91 ? 2.948 -13.588 3.202 1.00 73.81 91 ALA A N 1
ATOM 758 C CA . ALA A 1 91 ? 1.604 -13.729 2.659 1.00 73.81 91 ALA A CA 1
ATOM 759 C C . ALA A 1 91 ? 1.591 -13.645 1.129 1.00 73.81 91 ALA A C 1
ATOM 761 O O . ALA A 1 91 ? 0.850 -14.381 0.477 1.00 73.81 91 ALA A O 1
ATOM 762 N N . ALA A 1 92 ? 2.402 -12.758 0.552 1.00 77.44 92 ALA A N 1
ATOM 763 C CA . ALA A 1 92 ? 2.522 -12.605 -0.892 1.00 77.44 92 ALA A CA 1
ATOM 764 C C . ALA A 1 92 ? 3.865 -11.982 -1.287 1.00 77.44 92 ALA A C 1
ATOM 766 O O . ALA A 1 92 ? 4.511 -11.291 -0.501 1.00 77.44 92 ALA A O 1
ATOM 767 N N . VAL A 1 93 ? 4.255 -12.195 -2.543 1.00 82.75 93 VAL A N 1
ATOM 768 C CA . VAL A 1 93 ? 5.382 -11.505 -3.176 1.00 82.75 93 VAL A CA 1
ATOM 769 C C . VAL A 1 93 ? 4.865 -10.810 -4.424 1.00 82.75 93 VAL A C 1
ATOM 771 O O . VAL A 1 93 ? 4.341 -11.467 -5.325 1.00 82.75 93 VAL A O 1
ATOM 774 N N . ILE A 1 94 ? 5.011 -9.489 -4.488 1.00 82.44 94 ILE A N 1
ATOM 775 C CA . ILE A 1 94 ? 4.696 -8.713 -5.689 1.00 82.44 94 ILE A CA 1
ATOM 776 C C . ILE A 1 94 ? 5.992 -8.507 -6.463 1.00 82.44 94 ILE A C 1
ATOM 778 O O . ILE A 1 94 ? 6.948 -7.936 -5.943 1.00 82.44 94 ILE A O 1
ATOM 782 N N . VAL A 1 95 ? 6.016 -8.957 -7.715 1.00 85.75 95 VAL A N 1
ATOM 783 C CA . VAL A 1 95 ? 7.133 -8.723 -8.633 1.00 85.75 95 VAL A CA 1
ATOM 784 C C . VAL A 1 95 ? 6.718 -7.652 -9.629 1.00 85.75 95 VAL A C 1
ATOM 786 O O . VAL A 1 95 ? 5.738 -7.820 -10.352 1.00 85.75 95 VAL A O 1
ATOM 789 N N . VAL A 1 96 ? 7.462 -6.550 -9.658 1.00 87.88 96 VAL A N 1
ATOM 790 C CA . VAL A 1 96 ? 7.257 -5.452 -10.603 1.00 87.88 96 VAL A CA 1
ATOM 791 C C . VAL A 1 96 ? 8.460 -5.386 -11.521 1.00 87.88 96 VAL A C 1
ATOM 793 O O . VAL A 1 96 ? 9.583 -5.177 -11.066 1.00 87.88 96 VAL A O 1
ATOM 796 N N . GLU A 1 97 ? 8.222 -5.551 -12.815 1.00 90.44 97 GLU A N 1
ATOM 797 C CA . GLU A 1 97 ? 9.230 -5.371 -13.854 1.00 90.44 97 GLU A CA 1
ATOM 798 C C . GLU A 1 97 ? 8.933 -4.088 -14.618 1.00 90.44 97 GLU A C 1
ATOM 800 O O . GLU A 1 97 ? 7.784 -3.796 -14.959 1.00 90.44 97 GLU A O 1
ATOM 805 N N . GLY A 1 98 ? 9.972 -3.301 -14.861 1.00 89.31 98 GLY A N 1
ATOM 806 C CA . GLY A 1 98 ? 9.820 -1.976 -15.431 1.00 89.31 98 GLY A CA 1
ATOM 807 C C . GLY A 1 98 ? 10.946 -1.606 -16.372 1.00 89.31 98 GLY A C 1
ATOM 808 O O . GLY A 1 98 ? 12.009 -2.230 -16.432 1.00 89.31 98 GLY A O 1
ATOM 809 N N . SER A 1 99 ? 10.693 -0.558 -17.146 1.00 89.19 99 SER A N 1
ATOM 810 C CA . SER A 1 99 ? 11.721 0.094 -17.937 1.00 89.19 99 SER A CA 1
ATOM 811 C C . SER A 1 99 ? 11.529 1.598 -17.940 1.00 89.19 99 SER A C 1
ATOM 813 O O . SER A 1 99 ? 10.415 2.103 -17.802 1.00 89.19 99 SER A O 1
ATOM 815 N N . TRP A 1 100 ? 12.628 2.315 -18.116 1.00 85.69 100 TRP A N 1
ATOM 816 C CA . TRP A 1 100 ? 12.618 3.769 -18.173 1.00 85.69 100 TRP A CA 1
ATOM 817 C C . TRP A 1 100 ? 12.402 4.257 -19.598 1.00 85.69 100 TRP A C 1
ATOM 819 O O . TRP A 1 100 ? 12.997 3.753 -20.553 1.00 85.69 100 TRP A O 1
ATOM 829 N N . PHE A 1 101 ? 11.539 5.260 -19.738 1.00 85.06 101 PHE A N 1
ATOM 830 C CA . PHE A 1 101 ? 11.154 5.810 -21.028 1.00 85.06 101 PHE A CA 1
ATOM 831 C C . PHE A 1 101 ? 11.391 7.316 -21.053 1.00 85.06 101 PHE A C 1
ATOM 833 O O . PHE A 1 101 ? 10.820 8.072 -20.263 1.00 85.06 101 PHE A O 1
ATOM 840 N N . ASN A 1 102 ? 12.215 7.772 -21.991 1.00 83.12 102 ASN A N 1
ATOM 841 C CA . ASN A 1 102 ? 12.412 9.193 -22.213 1.00 83.12 102 ASN A CA 1
ATOM 842 C C . ASN A 1 102 ? 11.193 9.772 -22.938 1.00 83.12 102 ASN A C 1
ATOM 844 O O . ASN A 1 102 ? 10.970 9.502 -24.119 1.00 83.12 102 ASN A O 1
ATOM 848 N N . LEU A 1 103 ? 10.427 10.620 -22.253 1.00 86.12 103 LEU A N 1
ATOM 849 C CA . LEU A 1 103 ? 9.204 11.203 -22.812 1.00 86.12 103 LEU A CA 1
ATOM 850 C C . LEU A 1 103 ? 9.458 12.162 -23.988 1.00 86.12 103 LEU A C 1
ATOM 852 O O . LEU A 1 103 ? 8.580 12.324 -24.834 1.00 86.12 103 LEU A O 1
ATOM 856 N N . LYS A 1 104 ? 10.646 12.777 -24.076 1.00 87.25 104 LYS A N 1
ATOM 857 C CA . LYS A 1 104 ? 10.997 13.685 -25.181 1.00 87.25 104 LYS A CA 1
ATOM 858 C C . LYS A 1 104 ? 11.374 12.909 -26.439 1.00 87.25 104 LYS A C 1
ATOM 860 O O . LYS A 1 104 ? 10.880 13.217 -27.518 1.00 87.25 104 LYS A O 1
ATOM 865 N N . THR A 1 105 ? 12.249 11.913 -26.309 1.00 88.69 105 THR A N 1
ATOM 866 C CA . THR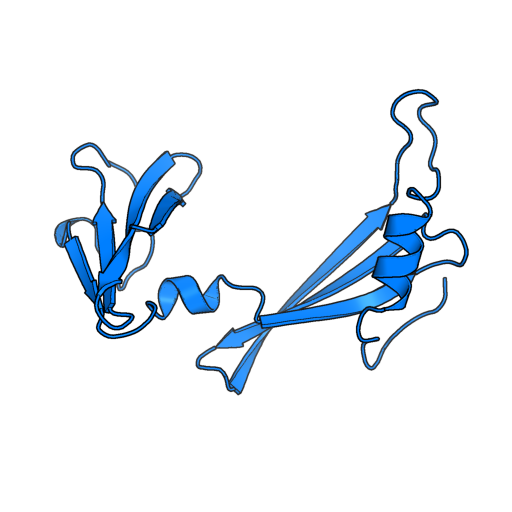 A 1 105 ? 12.764 11.149 -27.460 1.00 88.69 105 THR A CA 1
ATOM 867 C C . THR A 1 105 ? 11.900 9.943 -27.821 1.00 88.69 105 THR A C 1
ATOM 869 O O . THR A 1 105 ? 12.080 9.378 -28.898 1.00 88.69 105 THR A O 1
ATOM 872 N N . ARG A 1 106 ? 10.959 9.561 -26.947 1.00 87.06 106 ARG A N 1
ATOM 873 C CA . ARG A 1 106 ? 10.096 8.377 -27.061 1.00 87.06 106 ARG A CA 1
ATOM 874 C C . ARG A 1 106 ? 10.871 7.070 -27.239 1.00 87.06 106 ARG A C 1
ATOM 876 O O . ARG A 1 106 ? 10.481 6.203 -28.018 1.00 87.06 106 ARG A O 1
ATOM 883 N N . LYS A 1 107 ? 11.989 6.944 -26.529 1.00 86.25 107 LYS A N 1
ATOM 884 C CA . LYS A 1 107 ? 12.842 5.753 -26.535 1.00 86.25 107 LYS A CA 1
ATOM 885 C C . LYS A 1 107 ? 13.097 5.285 -25.111 1.00 86.25 107 LYS A C 1
ATOM 887 O O . LYS A 1 107 ? 13.061 6.088 -24.177 1.00 86.25 107 LYS A O 1
ATOM 892 N N . LEU A 1 108 ? 13.396 3.995 -24.969 1.00 82.00 108 LEU A N 1
ATOM 893 C CA . LEU A 1 108 ? 13.978 3.477 -23.737 1.00 82.00 108 LEU A CA 1
ATOM 894 C C . LEU A 1 108 ? 15.292 4.216 -23.463 1.00 82.00 108 LEU A C 1
ATOM 896 O O . LEU A 1 108 ? 16.099 4.410 -24.373 1.00 82.00 108 LEU A O 1
ATOM 900 N N . SER A 1 109 ? 15.476 4.667 -22.232 1.00 83.94 109 SER A N 1
ATOM 901 C CA . SER A 1 109 ? 16.695 5.348 -21.790 1.00 83.94 109 SER A CA 1
ATOM 902 C C . SER A 1 109 ? 16.936 5.048 -20.328 1.00 83.94 109 SER A C 1
ATOM 904 O O . SER A 1 109 ? 15.964 4.860 -19.610 1.00 83.94 109 SER A O 1
ATOM 906 N N . GLY A 1 110 ? 18.188 5.039 -19.871 1.00 79.75 110 GLY A N 1
ATOM 907 C CA . GLY A 1 110 ? 18.478 4.855 -18.450 1.00 79.75 110 GLY A CA 1
ATOM 908 C C . GLY A 1 110 ? 17.831 5.957 -17.603 1.00 79.75 110 GLY A C 1
ATOM 909 O O . GLY A 1 110 ? 17.552 7.050 -18.122 1.00 79.75 110 GLY A O 1
ATOM 910 N N . PRO A 1 111 ? 17.556 5.693 -16.319 1.00 79.94 111 PRO A N 1
ATOM 911 C CA . PRO A 1 111 ? 17.135 6.743 -15.409 1.00 79.94 111 PRO A CA 1
ATOM 912 C C . PRO A 1 111 ? 18.279 7.738 -15.176 1.00 79.94 111 PRO A C 1
ATOM 914 O O . PRO A 1 111 ? 19.425 7.506 -15.561 1.00 79.94 111 PRO A O 1
ATOM 917 N N . ILE A 1 112 ? 17.982 8.871 -14.535 1.00 80.38 112 ILE A N 1
ATOM 918 C CA . ILE A 1 112 ? 19.042 9.792 -14.103 1.00 80.38 112 ILE A CA 1
ATOM 919 C C . ILE A 1 112 ? 20.026 9.063 -13.178 1.00 80.38 112 ILE A C 1
ATOM 921 O O . ILE A 1 112 ? 19.630 8.174 -12.425 1.00 80.38 112 ILE A O 1
ATOM 925 N N . LYS A 1 113 ? 21.307 9.448 -13.221 1.00 79.25 113 LYS A N 1
ATOM 926 C CA . LYS A 1 113 ? 22.388 8.762 -12.492 1.00 79.25 113 LYS A CA 1
ATOM 927 C C . LYS A 1 113 ? 22.082 8.580 -10.999 1.00 79.25 113 LYS A C 1
ATOM 929 O O . LYS A 1 113 ? 22.336 7.517 -10.454 1.00 79.25 113 LYS A O 1
ATOM 934 N N . GLU A 1 114 ? 21.474 9.582 -10.372 1.00 79.12 114 GLU A N 1
AT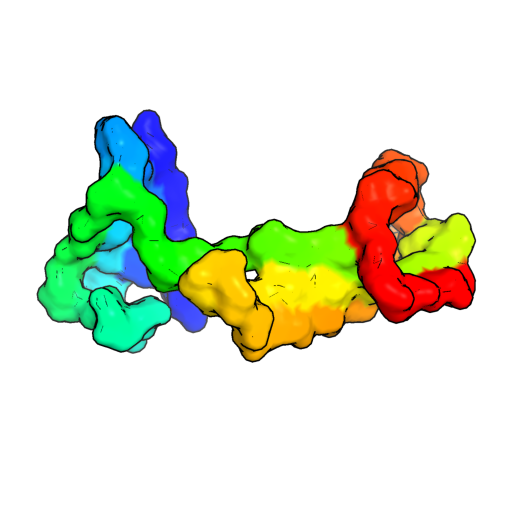OM 935 C CA . GLU A 1 114 ? 21.055 9.545 -8.964 1.00 79.12 114 GLU A CA 1
ATOM 936 C C . GLU A 1 114 ? 20.128 8.362 -8.658 1.00 79.12 114 GLU A C 1
ATOM 938 O O . GLU A 1 114 ? 20.275 7.709 -7.630 1.00 79.12 114 GLU A O 1
ATOM 943 N N . LEU A 1 115 ? 19.206 8.036 -9.569 1.00 76.00 115 LEU A N 1
ATOM 944 C CA . LEU A 1 115 ? 18.336 6.874 -9.420 1.00 76.00 115 LEU A CA 1
ATOM 945 C C . LEU A 1 115 ? 19.118 5.573 -9.600 1.00 76.00 115 LEU A C 1
ATOM 947 O O . LEU A 1 115 ? 18.921 4.662 -8.808 1.00 76.00 115 LEU A O 1
ATOM 951 N N . VAL A 1 116 ? 20.036 5.483 -10.569 1.00 76.94 116 VAL A N 1
ATOM 952 C CA . VAL A 1 116 ? 20.913 4.301 -10.714 1.00 76.94 116 VAL A CA 1
ATOM 953 C C . VAL A 1 116 ? 21.702 4.051 -9.425 1.00 76.94 116 VAL A C 1
ATOM 955 O O . VAL A 1 116 ? 21.766 2.922 -8.941 1.00 76.94 116 VAL A O 1
ATOM 958 N N . ASP A 1 117 ? 22.247 5.112 -8.831 1.00 81.38 117 ASP A N 1
ATOM 959 C CA . ASP A 1 117 ? 23.002 5.037 -7.581 1.00 81.38 117 ASP A CA 1
ATOM 960 C C . ASP A 1 117 ? 22.115 4.571 -6.408 1.00 81.38 117 ASP A C 1
ATOM 962 O O . ASP A 1 117 ? 22.580 3.801 -5.569 1.00 81.38 117 ASP A O 1
ATOM 966 N N . ILE A 1 118 ? 20.839 4.980 -6.360 1.00 81.81 118 ILE A N 1
ATOM 967 C CA . ILE A 1 118 ? 19.857 4.488 -5.374 1.00 81.81 118 ILE A CA 1
ATOM 968 C C . ILE A 1 118 ? 19.545 3.005 -5.602 1.00 81.81 118 ILE A C 1
ATOM 970 O O . ILE A 1 118 ? 19.571 2.229 -4.651 1.00 81.81 118 ILE A O 1
ATOM 974 N N . PHE A 1 119 ? 19.285 2.591 -6.846 1.00 76.81 119 PHE A N 1
ATOM 975 C CA . PHE A 1 119 ? 18.997 1.193 -7.186 1.00 76.81 119 PHE A CA 1
ATOM 976 C C . PHE A 1 119 ? 20.144 0.264 -6.769 1.00 76.81 119 PHE A C 1
ATOM 978 O O . PHE A 1 119 ? 19.904 -0.797 -6.199 1.00 76.81 119 PHE A O 1
ATOM 985 N N . ASN A 1 120 ? 21.390 0.691 -6.974 1.00 76.31 120 ASN A N 1
ATOM 986 C CA . ASN A 1 120 ? 22.574 -0.072 -6.579 1.00 76.31 120 ASN A CA 1
ATOM 987 C C . ASN A 1 120 ? 22.762 -0.209 -5.059 1.00 76.31 120 ASN A C 1
ATOM 989 O O . ASN A 1 120 ? 23.516 -1.079 -4.626 1.00 76.31 120 ASN A O 1
ATOM 993 N N . GLN A 1 121 ? 22.098 0.624 -4.255 1.00 83.38 121 GLN A N 1
ATOM 994 C CA . GLN A 1 121 ? 22.120 0.542 -2.790 1.00 83.38 121 GLN A CA 1
ATOM 995 C C . GLN A 1 121 ? 2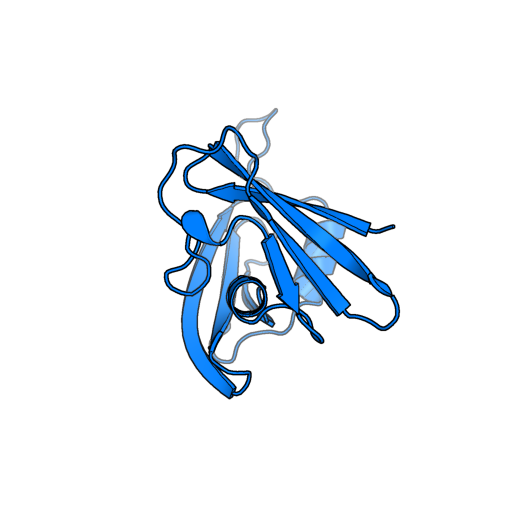1.026 -0.370 -2.226 1.00 83.38 121 GLN A C 1
ATOM 997 O O . GLN A 1 121 ? 21.035 -0.656 -1.029 1.00 83.38 121 GLN A O 1
ATOM 1002 N N . LEU A 1 122 ? 20.077 -0.814 -3.055 1.00 83.12 122 LEU A N 1
ATOM 1003 C CA . LEU A 1 122 ? 18.978 -1.654 -2.593 1.00 83.12 122 LEU A CA 1
ATOM 1004 C C . LEU A 1 122 ? 19.469 -3.050 -2.202 1.00 83.12 122 LEU A C 1
ATOM 1006 O O . LEU A 1 122 ? 20.374 -3.590 -2.851 1.00 83.12 122 LEU A O 1
ATOM 1010 N N . PRO A 1 123 ? 18.856 -3.671 -1.177 1.00 83.56 123 PRO A N 1
ATOM 1011 C CA . PRO A 1 123 ? 19.154 -5.054 -0.846 1.00 83.56 123 PRO A CA 1
ATOM 1012 C C . PRO A 1 123 ? 18.846 -5.939 -2.059 1.00 83.56 123 PRO A C 1
ATOM 1014 O O . PRO A 1 123 ? 17.767 -5.866 -2.655 1.00 83.56 123 PRO A O 1
ATOM 1017 N N . ARG A 1 124 ? 19.818 -6.762 -2.461 1.00 84.25 124 ARG A N 1
ATOM 1018 C CA . ARG A 1 124 ? 19.645 -7.729 -3.551 1.00 84.25 124 ARG A CA 1
ATOM 1019 C C . ARG A 1 124 ? 18.887 -8.938 -3.020 1.00 84.25 124 ARG A C 1
ATOM 1021 O O . ARG A 1 124 ? 19.243 -9.463 -1.968 1.00 84.25 124 ARG A O 1
ATOM 1028 N N . GLY A 1 125 ? 17.864 -9.378 -3.747 1.00 79.69 125 GLY A N 1
ATOM 1029 C CA . GLY A 1 125 ? 17.139 -10.596 -3.387 1.00 79.69 125 GLY A CA 1
ATOM 1030 C C . GLY A 1 125 ? 17.973 -11.857 -3.618 1.00 79.69 125 GLY A C 1
ATOM 1031 O O . GLY A 1 125 ? 18.893 -11.859 -4.435 1.00 79.69 125 GLY A O 1
ATOM 1032 N N . GLU A 1 126 ? 17.624 -12.954 -2.942 1.00 77.06 126 GLU A N 1
ATOM 1033 C CA . GLU A 1 126 ? 18.354 -14.236 -3.028 1.00 77.06 126 GLU A CA 1
ATOM 1034 C C . GLU A 1 126 ? 18.437 -14.804 -4.457 1.00 77.06 126 GLU A C 1
ATOM 1036 O O . GLU A 1 126 ? 19.366 -15.533 -4.789 1.00 77.06 126 GLU A O 1
ATOM 1041 N N . SER A 1 127 ? 17.484 -14.449 -5.325 1.00 76.94 127 SER A N 1
ATOM 1042 C CA . SER A 1 127 ? 17.450 -14.823 -6.748 1.00 76.94 127 SER A CA 1
ATOM 1043 C C . SER A 1 127 ? 17.722 -13.631 -7.674 1.00 76.94 127 SER A C 1
ATOM 1045 O O . SER A 1 127 ? 17.041 -13.475 -8.688 1.00 76.94 127 SER A O 1
ATOM 1047 N N . PHE A 1 128 ? 18.636 -12.738 -7.290 1.00 80.25 128 PHE A N 1
ATOM 1048 C CA . PHE A 1 128 ? 19.019 -11.597 -8.121 1.00 80.25 128 PHE A CA 1
ATOM 1049 C C . PHE A 1 128 ? 19.641 -12.056 -9.451 1.00 80.25 128 PHE A C 1
ATOM 1051 O O . PHE A 1 128 ? 20.566 -12.867 -9.463 1.00 80.25 128 PHE A O 1
ATOM 1058 N N . GLU A 1 129 ? 19.151 -11.500 -10.558 1.00 78.44 129 GLU A N 1
ATOM 1059 C CA . GLU A 1 129 ? 19.693 -11.706 -11.905 1.00 78.44 129 GLU A CA 1
ATOM 1060 C C . GLU A 1 129 ? 20.372 -10.427 -12.411 1.00 78.44 129 GLU A C 1
ATOM 1062 O O . GLU A 1 129 ? 19.841 -9.329 -12.250 1.00 78.44 129 GLU A O 1
ATOM 1067 N N . ASP A 1 130 ? 21.524 -10.576 -13.061 1.00 75.31 130 ASP A N 1
ATOM 1068 C CA . ASP A 1 130 ? 22.177 -9.490 -13.797 1.00 75.31 130 ASP A CA 1
ATOM 1069 C C . ASP A 1 130 ? 21.700 -9.551 -15.258 1.00 75.31 130 ASP A C 1
ATOM 1071 O O . ASP A 1 130 ? 21.811 -10.605 -15.896 1.00 75.31 130 ASP A O 1
ATOM 1075 N N . TRP A 1 131 ? 21.086 -8.473 -15.752 1.00 78.12 131 TRP A N 1
ATOM 1076 C CA . TRP A 1 131 ? 20.430 -8.418 -17.071 1.00 78.12 131 TRP A CA 1
ATOM 1077 C C . TRP A 1 131 ? 21.234 -7.664 -18.135 1.00 78.12 131 TRP A C 1
ATOM 1079 O O . TRP A 1 131 ? 22.008 -6.740 -17.798 1.00 78.12 131 TRP A O 1
#